Protein AF-A0A0Q4C6C2-F1 (afdb_monomer_lite)

Structure (mmCIF, N/CA/C/O backbone):
data_AF-A0A0Q4C6C2-F1
#
_entry.id   AF-A0A0Q4C6C2-F1
#
loop_
_atom_site.group_PDB
_atom_site.id
_atom_site.type_symbol
_atom_site.label_atom_id
_atom_site.label_alt_id
_atom_site.label_comp_id
_atom_site.label_asym_id
_atom_site.label_entity_id
_atom_site.label_seq_id
_atom_site.pdbx_PDB_ins_code
_atom_site.Cartn_x
_atom_site.Cartn_y
_atom_site.Cartn_z
_atom_site.occupancy
_atom_site.B_iso_or_equiv
_atom_site.auth_seq_id
_atom_site.auth_comp_id
_atom_site.auth_asym_id
_atom_site.auth_atom_id
_atom_site.pdbx_PDB_model_num
ATOM 1 N N . MET A 1 1 ? -13.797 -15.936 -2.875 1.00 52.44 1 MET A N 1
ATOM 2 C CA . MET A 1 1 ? -12.884 -14.834 -2.498 1.00 52.44 1 MET A CA 1
ATOM 3 C C . MET A 1 1 ? -11.875 -14.642 -3.615 1.00 52.44 1 MET A C 1
ATOM 5 O O . MET A 1 1 ? -11.136 -15.573 -3.906 1.00 52.44 1 MET A O 1
ATOM 9 N N . GLN A 1 2 ? -11.887 -13.495 -4.292 1.00 64.62 2 GLN A N 1
ATOM 10 C CA . GLN A 1 2 ? -10.885 -13.178 -5.311 1.00 64.62 2 GLN A CA 1
ATOM 11 C C . GLN A 1 2 ? -9.623 -12.669 -4.605 1.00 64.62 2 GLN A C 1
ATOM 13 O O . GLN A 1 2 ? -9.713 -11.813 -3.728 1.00 64.62 2 GLN A O 1
ATOM 18 N N . SER A 1 3 ? -8.459 -13.230 -4.933 1.00 80.12 3 SER A N 1
ATOM 19 C CA . SER A 1 3 ? -7.186 -12.772 -4.373 1.00 80.12 3 SER A CA 1
ATOM 20 C C . SER A 1 3 ? -6.792 -11.420 -4.976 1.00 80.12 3 SER A C 1
ATOM 22 O O . SER A 1 3 ? -7.179 -11.103 -6.102 1.00 80.12 3 SER A O 1
ATOM 24 N N . ILE A 1 4 ? -5.974 -10.642 -4.259 1.00 79.44 4 ILE A N 1
ATOM 25 C CA . ILE A 1 4 ? -5.424 -9.363 -4.754 1.00 79.44 4 ILE A CA 1
ATOM 26 C C . ILE A 1 4 ? -4.767 -9.553 -6.128 1.00 79.44 4 ILE A C 1
ATOM 28 O O . ILE A 1 4 ? -4.952 -8.740 -7.025 1.00 79.44 4 ILE A O 1
ATOM 32 N N . ARG A 1 5 ? -4.093 -10.688 -6.343 1.00 81.19 5 ARG A N 1
ATOM 33 C CA . ARG A 1 5 ? -3.488 -11.027 -7.635 1.00 81.19 5 ARG A CA 1
ATOM 34 C C . ARG A 1 5 ? -4.508 -11.063 -8.776 1.00 81.19 5 ARG A C 1
ATOM 36 O O . ARG A 1 5 ? -4.234 -10.539 -9.848 1.00 81.19 5 ARG A O 1
ATOM 43 N N . GLY A 1 6 ? -5.675 -11.661 -8.540 1.00 83.75 6 GLY A N 1
ATOM 44 C CA . GLY A 1 6 ? -6.756 -11.689 -9.524 1.00 83.75 6 GLY A CA 1
ATOM 45 C C . GLY A 1 6 ? -7.318 -10.296 -9.801 1.00 83.75 6 GLY A C 1
ATOM 46 O O . GLY A 1 6 ? -7.566 -9.960 -10.949 1.00 83.75 6 GLY A O 1
ATOM 47 N N . ARG A 1 7 ? -7.454 -9.460 -8.765 1.00 82.50 7 ARG A N 1
ATOM 48 C CA . ARG A 1 7 ? -7.993 -8.099 -8.907 1.00 82.50 7 ARG A CA 1
ATOM 49 C C . ARG A 1 7 ? -7.049 -7.151 -9.657 1.00 82.50 7 ARG A C 1
ATOM 51 O O . ARG A 1 7 ? -7.524 -6.313 -10.409 1.00 82.50 7 ARG A O 1
ATOM 58 N N . PHE A 1 8 ? -5.739 -7.275 -9.449 1.00 84.88 8 PHE A N 1
ATOM 59 C CA . PHE A 1 8 ? -4.753 -6.329 -9.986 1.00 84.88 8 PHE A CA 1
ATOM 60 C C . PHE A 1 8 ? -4.131 -6.767 -11.316 1.00 84.88 8 PHE A C 1
ATOM 62 O O . PHE A 1 8 ? -3.691 -5.921 -12.081 1.00 84.88 8 PHE A O 1
ATOM 69 N N . PHE A 1 9 ? -4.076 -8.067 -11.613 1.00 84.88 9 PHE A N 1
ATOM 70 C CA . PHE A 1 9 ? -3.333 -8.572 -12.777 1.00 84.88 9 PHE A CA 1
ATOM 71 C C . PHE A 1 9 ? -4.202 -9.346 -13.775 1.00 84.88 9 PHE A C 1
ATOM 73 O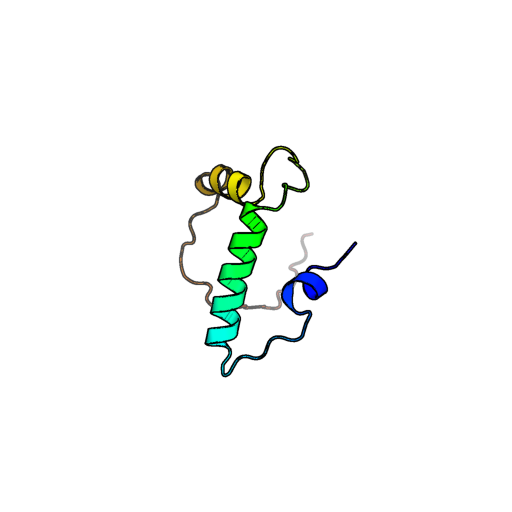 O . PHE A 1 9 ? -3.662 -10.011 -14.664 1.00 84.88 9 PHE A O 1
ATOM 80 N N . GLN A 1 10 ? -5.533 -9.301 -13.632 1.00 84.88 10 GLN A N 1
ATOM 81 C CA . GLN A 1 10 ? -6.455 -9.926 -14.580 1.00 84.88 10 GLN A CA 1
ATOM 82 C C . GLN A 1 10 ? -7.477 -8.913 -15.121 1.00 84.88 10 GLN A C 1
ATOM 84 O O . GLN A 1 10 ? -8.205 -8.311 -14.333 1.00 84.88 10 GLN A O 1
ATOM 89 N N . PRO A 1 11 ? -7.588 -8.762 -16.456 1.00 84.50 11 PRO A N 1
ATOM 90 C CA . PRO A 1 11 ? -6.762 -9.395 -17.496 1.00 84.50 11 PRO A CA 1
ATOM 91 C C . PRO A 1 11 ? -5.290 -8.946 -17.4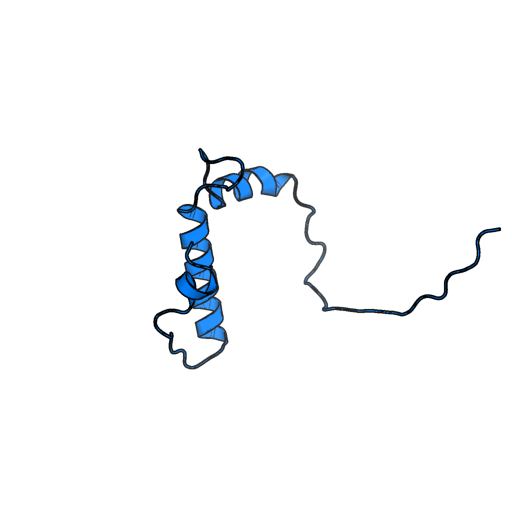37 1.00 84.50 11 PRO A C 1
ATOM 93 O O . PRO A 1 11 ? -4.959 -7.972 -16.769 1.00 84.50 11 PRO A O 1
ATOM 96 N N . GLN A 1 12 ? -4.402 -9.680 -18.117 1.00 84.12 12 GLN A N 1
ATOM 97 C CA . GLN A 1 12 ? -2.970 -9.374 -18.116 1.00 84.12 12 GLN A CA 1
ATOM 98 C C . GLN A 1 12 ? -2.725 -7.969 -18.676 1.00 84.12 12 GLN A C 1
ATOM 100 O O . GLN A 1 12 ? -3.011 -7.691 -19.842 1.00 84.12 12 GLN A O 1
ATOM 105 N N . LEU A 1 13 ? -2.176 -7.102 -17.835 1.00 86.62 13 LEU A N 1
ATOM 106 C CA . LEU A 1 13 ? -1.813 -5.744 -18.207 1.00 86.62 13 LEU A CA 1
ATOM 107 C C . LEU A 1 13 ? -0.482 -5.748 -18.960 1.00 86.62 13 LEU A C 1
ATOM 109 O O . LEU A 1 13 ? 0.412 -6.545 -18.668 1.00 86.62 13 LEU A O 1
ATOM 113 N N . ARG A 1 14 ? -0.363 -4.866 -19.952 1.00 89.44 14 ARG A N 1
ATOM 114 C CA . ARG A 1 14 ? 0.844 -4.697 -20.764 1.00 89.44 14 ARG A CA 1
ATOM 115 C C . ARG A 1 14 ? 1.394 -3.299 -20.532 1.00 89.44 14 ARG A C 1
ATOM 117 O O . ARG A 1 14 ? 0.677 -2.328 -20.741 1.00 89.44 14 ARG A O 1
ATOM 124 N N . PHE A 1 15 ? 2.659 -3.229 -20.147 1.00 92.56 15 PHE A N 1
ATOM 125 C CA . PHE A 1 15 ? 3.401 -1.991 -19.919 1.00 92.56 15 PHE A CA 1
ATOM 126 C C . PHE A 1 15 ? 4.712 -2.058 -20.702 1.00 92.56 15 PHE A C 1
ATOM 128 O O . PHE A 1 15 ? 5.224 -3.159 -20.928 1.00 92.56 15 PHE A O 1
ATOM 135 N N . ALA A 1 16 ? 5.246 -0.914 -21.132 1.00 92.19 16 ALA A N 1
ATOM 136 C CA . ALA A 1 16 ? 6.522 -0.879 -21.845 1.00 92.19 16 ALA A CA 1
ATOM 137 C C . ALA A 1 16 ? 7.722 -0.849 -20.882 1.00 92.19 16 ALA A C 1
ATOM 139 O O . ALA A 1 16 ? 8.840 -1.168 -21.284 1.00 92.19 16 ALA A O 1
ATOM 140 N N . SER A 1 17 ? 7.493 -0.524 -19.606 1.00 95.19 17 SER A N 1
ATOM 141 C CA . SER A 1 17 ? 8.524 -0.440 -18.573 1.00 95.19 17 SER A CA 1
ATOM 142 C C . SER A 1 17 ? 8.011 -0.817 -17.177 1.00 95.19 17 SER A C 1
ATOM 144 O O . SER A 1 17 ? 6.807 -0.834 -16.908 1.00 95.19 17 SER A O 1
ATOM 146 N N . LEU A 1 18 ? 8.947 -1.099 -16.261 1.00 93.50 18 LEU A N 1
ATOM 147 C CA . LEU A 1 18 ? 8.635 -1.296 -14.840 1.00 93.50 18 LEU A CA 1
ATOM 148 C C . LEU A 1 18 ? 8.150 -0.006 -14.169 1.00 93.50 18 LEU A C 1
ATOM 150 O O . LEU A 1 18 ? 7.342 -0.072 -13.250 1.00 93.50 18 LEU A O 1
ATOM 154 N N . GLU A 1 19 ? 8.616 1.154 -14.629 1.00 95.19 19 GLU A N 1
ATOM 155 C CA . GLU A 1 19 ? 8.179 2.449 -14.105 1.00 95.19 19 GLU A CA 1
ATOM 156 C C . GLU A 1 19 ? 6.683 2.671 -14.360 1.00 95.19 19 GLU A C 1
ATOM 158 O O . GLU A 1 19 ? 5.938 2.969 -13.428 1.00 95.19 19 GLU A O 1
ATOM 163 N N . GLU A 1 20 ? 6.218 2.422 -15.588 1.00 94.19 20 GLU A N 1
ATOM 164 C CA . GLU A 1 20 ? 4.794 2.512 -15.932 1.00 94.19 20 GLU A CA 1
ATOM 165 C C . GLU A 1 20 ? 3.939 1.520 -15.138 1.00 94.19 20 GLU A C 1
ATOM 167 O O . GLU A 1 20 ? 2.860 1.874 -14.660 1.00 94.19 20 GLU A O 1
ATOM 172 N N . LEU A 1 21 ? 4.428 0.286 -14.964 1.00 93.50 21 LEU A N 1
ATOM 173 C CA . LEU A 1 21 ? 3.763 -0.711 -14.127 1.00 93.50 21 LEU A CA 1
ATOM 174 C C . LEU A 1 21 ? 3.641 -0.223 -12.677 1.00 93.50 21 LEU A C 1
ATOM 176 O O . LEU A 1 21 ? 2.567 -0.329 -12.088 1.00 93.50 21 LEU A O 1
ATOM 180 N N . ASN A 1 22 ? 4.720 0.310 -12.102 1.00 94.19 22 ASN A N 1
ATOM 181 C CA . ASN A 1 22 ? 4.737 0.785 -10.721 1.00 94.19 22 ASN A CA 1
ATOM 182 C C . ASN A 1 22 ? 3.804 1.984 -10.523 1.00 94.19 22 ASN A C 1
ATOM 184 O O . ASN A 1 22 ? 3.033 1.992 -9.565 1.00 94.19 22 ASN A O 1
ATOM 188 N N . GLY A 1 23 ? 3.807 2.948 -11.448 1.00 95.62 23 GLY A N 1
ATOM 189 C CA . GLY A 1 23 ? 2.888 4.087 -11.407 1.00 95.62 23 GLY A CA 1
ATOM 190 C C . GLY A 1 23 ? 1.422 3.655 -11.502 1.00 95.62 23 GLY A C 1
ATOM 191 O O . GLY A 1 23 ? 0.572 4.148 -10.757 1.00 95.62 23 GLY A O 1
ATOM 192 N N . TRP A 1 24 ? 1.118 2.675 -12.361 1.00 94.56 24 TRP A N 1
ATOM 193 C CA . TRP A 1 24 ? -0.222 2.094 -12.441 1.00 94.56 24 TRP A CA 1
ATOM 194 C C . TRP A 1 24 ? -0.618 1.367 -11.145 1.00 94.56 24 TRP A C 1
ATOM 196 O O . TRP A 1 24 ? -1.717 1.583 -10.631 1.00 94.56 24 TRP A O 1
ATOM 206 N N . LEU A 1 25 ? 0.279 0.544 -10.590 1.00 93.50 25 LEU A N 1
ATOM 207 C CA . LEU A 1 25 ? 0.043 -0.193 -9.346 1.00 93.50 25 LEU A CA 1
ATOM 208 C C . LEU A 1 25 ? -0.211 0.745 -8.168 1.00 93.50 25 LEU A C 1
ATOM 210 O O . LEU A 1 25 ? -1.123 0.494 -7.383 1.00 93.50 25 LEU A O 1
ATOM 214 N N . GLU A 1 26 ? 0.560 1.826 -8.046 1.00 94.31 26 GLU A N 1
ATOM 215 C CA . GLU A 1 26 ? 0.370 2.809 -6.982 1.00 94.31 26 GLU A CA 1
ATOM 216 C C . GLU A 1 26 ? -1.031 3.431 -7.053 1.00 94.31 26 GLU A C 1
ATOM 218 O O . GLU A 1 26 ? -1.762 3.459 -6.055 1.00 94.31 26 GLU A O 1
ATOM 223 N N . ALA A 1 27 ? -1.433 3.882 -8.243 1.00 94.31 27 ALA A N 1
ATOM 224 C CA . ALA A 1 27 ? -2.739 4.490 -8.457 1.00 94.31 27 ALA A CA 1
ATOM 225 C C . ALA A 1 27 ? -3.884 3.511 -8.150 1.00 94.31 27 ALA A C 1
ATOM 227 O O . ALA A 1 27 ? -4.859 3.880 -7.486 1.00 94.31 27 ALA A O 1
ATOM 228 N N . GLU A 1 28 ? -3.763 2.256 -8.588 1.00 93.31 28 GLU A N 1
ATOM 229 C CA . GLU A 1 28 ? -4.791 1.244 -8.349 1.00 93.31 28 GLU A CA 1
ATOM 230 C C . GLU A 1 28 ? -4.861 0.836 -6.870 1.00 93.31 28 GLU A C 1
ATOM 232 O O . GLU A 1 28 ? -5.957 0.697 -6.322 1.00 93.31 28 GLU A O 1
ATOM 237 N N . CYS A 1 29 ? -3.720 0.726 -6.178 1.00 92.75 29 CYS A N 1
ATOM 238 C CA . CYS A 1 29 ? -3.667 0.500 -4.732 1.00 92.75 29 CYS A CA 1
ATOM 239 C C . CYS A 1 29 ? -4.382 1.616 -3.961 1.00 92.75 29 CYS A C 1
ATOM 241 O O . CYS A 1 29 ? -5.188 1.322 -3.075 1.00 92.75 29 CYS A O 1
ATOM 243 N N . ARG A 1 30 ? -4.153 2.882 -4.329 1.00 93.69 30 ARG A N 1
ATOM 244 C CA . ARG A 1 30 ? -4.806 4.037 -3.699 1.00 93.69 30 ARG A CA 1
ATOM 245 C C . ARG A 1 30 ? -6.321 4.019 -3.916 1.00 93.69 30 ARG A C 1
ATOM 247 O O . ARG A 1 30 ? -7.073 4.059 -2.946 1.00 93.69 30 ARG A O 1
ATOM 254 N N . ARG A 1 31 ? -6.776 3.826 -5.163 1.00 93.81 31 ARG A N 1
ATOM 255 C CA . ARG A 1 31 ? -8.210 3.664 -5.495 1.00 93.81 31 ARG A CA 1
ATOM 256 C C . ARG A 1 31 ? -8.862 2.524 -4.725 1.00 93.81 31 ARG A C 1
ATOM 258 O O . ARG A 1 31 ? -10.018 2.617 -4.316 1.00 93.81 31 ARG A O 1
ATOM 265 N N . CYS A 1 32 ? -8.141 1.422 -4.570 1.00 92.25 32 CYS A N 1
ATOM 266 C CA . CYS A 1 32 ? -8.609 0.280 -3.810 1.00 92.25 32 CYS A CA 1
ATOM 267 C C . CYS A 1 32 ? -8.759 0.607 -2.322 1.00 92.25 32 CYS A C 1
ATOM 269 O O . CYS A 1 32 ? -9.787 0.270 -1.739 1.00 92.25 32 CYS A O 1
ATOM 271 N N . ALA A 1 33 ? -7.771 1.273 -1.723 1.00 93.00 33 ALA A N 1
ATOM 272 C CA . ALA A 1 33 ? -7.794 1.651 -0.313 1.00 93.00 33 ALA A CA 1
ATOM 273 C C . ALA A 1 33 ? -8.951 2.609 0.019 1.00 93.00 33 ALA A C 1
ATOM 275 O O . ALA A 1 33 ? -9.568 2.479 1.073 1.00 93.00 33 ALA A O 1
ATOM 276 N N . GLU A 1 34 ? -9.290 3.518 -0.897 1.00 94.94 34 GLU A N 1
ATOM 277 C CA . GLU A 1 34 ? -10.418 4.452 -0.754 1.00 94.94 34 GLU A CA 1
ATOM 278 C C . GLU A 1 34 ? -11.792 3.769 -0.777 1.00 94.94 34 GLU A C 1
ATOM 280 O O . GLU A 1 34 ? -12.760 4.315 -0.260 1.00 94.94 34 GLU A O 1
ATOM 285 N N . ARG A 1 35 ? -11.912 2.593 -1.403 1.00 92.88 35 ARG A N 1
ATOM 286 C CA . ARG A 1 35 ? -13.201 1.898 -1.595 1.00 92.88 35 ARG A CA 1
ATOM 287 C C . ARG A 1 35 ? -13.386 0.700 -0.681 1.00 92.88 35 ARG A C 1
ATOM 289 O O . ARG A 1 35 ? -14.512 0.274 -0.440 1.00 92.88 35 ARG A O 1
ATOM 296 N N . GLN A 1 36 ? -12.288 0.093 -0.253 1.00 91.75 36 GLN A N 1
ATOM 297 C CA . GLN A 1 36 ? -12.311 -1.136 0.517 1.00 91.75 36 GLN A CA 1
ATOM 298 C C . GLN A 1 36 ? -12.543 -0.825 1.994 1.00 91.75 36 GLN A C 1
ATOM 300 O O . GLN A 1 36 ? -11.767 -0.086 2.598 1.00 91.75 36 GLN A O 1
ATOM 305 N N . ALA A 1 37 ? -13.589 -1.424 2.566 1.00 94.56 37 ALA A N 1
ATOM 306 C CA . ALA A 1 37 ? -13.830 -1.397 4.003 1.00 94.56 37 ALA A CA 1
ATOM 307 C C . ALA A 1 37 ? -12.652 -2.031 4.759 1.00 94.56 37 ALA A C 1
ATOM 309 O O . ALA A 1 37 ? -12.069 -3.022 4.301 1.00 94.56 37 ALA A O 1
ATOM 310 N N . HIS A 1 38 ? -12.304 -1.457 5.906 1.00 92.94 38 HIS A N 1
ATOM 311 C CA . HIS A 1 38 ? -11.267 -1.979 6.775 1.00 92.94 38 HIS A CA 1
ATOM 312 C C . HIS A 1 38 ? -11.706 -3.350 7.318 1.00 92.94 38 HIS A C 1
ATOM 314 O O . HIS A 1 38 ? -12.860 -3.498 7.727 1.00 92.94 38 HIS A O 1
ATOM 320 N N . PRO A 1 39 ? -10.826 -4.369 7.321 1.00 90.88 39 PRO A N 1
ATOM 321 C CA . PRO A 1 39 ? -11.196 -5.726 7.725 1.00 90.88 39 PRO A CA 1
ATOM 322 C C . PRO A 1 39 ? -11.702 -5.819 9.171 1.00 90.88 39 PRO A C 1
ATOM 324 O O . PRO A 1 39 ? -12.565 -6.645 9.453 1.00 90.88 39 PRO A O 1
ATOM 327 N N . GLU A 1 40 ? -11.187 -4.974 10.066 1.00 92.50 40 GLU A N 1
ATOM 328 C CA . GLU A 1 40 ? -11.562 -4.951 11.487 1.00 92.50 40 GLU A CA 1
ATOM 329 C C . GLU A 1 40 ? -12.553 -3.821 11.832 1.00 92.50 40 GLU A C 1
ATOM 331 O O . GLU A 1 40 ? -13.346 -3.960 12.760 1.00 92.50 40 GLU A O 1
ATOM 336 N N . GLN A 1 41 ? -12.572 -2.728 11.057 1.00 90.31 41 GLN A N 1
ATOM 337 C CA . GLN A 1 41 ? -13.444 -1.561 11.261 1.00 90.31 41 GLN A CA 1
ATOM 338 C C . GLN A 1 41 ? -14.280 -1.322 9.998 1.00 90.31 41 GLN A C 1
ATOM 340 O O . GLN A 1 41 ? -14.030 -0.389 9.239 1.00 90.31 41 GLN A O 1
ATOM 345 N N . GLY A 1 42 ? -15.281 -2.173 9.763 1.00 90.31 42 GLY A N 1
ATOM 346 C CA . GLY A 1 42 ? -16.052 -2.196 8.511 1.00 90.31 42 GLY A CA 1
ATOM 347 C C . GLY A 1 42 ? -16.781 -0.895 8.135 1.00 90.31 42 GLY A C 1
ATOM 348 O O . GLY A 1 42 ? -17.123 -0.719 6.968 1.00 90.31 42 GLY A O 1
ATOM 349 N N . ASP A 1 43 ? -16.980 0.020 9.088 1.00 93.38 43 ASP A N 1
ATOM 350 C CA . ASP A 1 43 ? -17.587 1.343 8.863 1.00 93.38 43 ASP A CA 1
ATOM 351 C C . ASP A 1 43 ? -16.615 2.367 8.253 1.00 93.38 43 ASP A C 1
ATOM 353 O O . ASP A 1 43 ? -17.020 3.452 7.837 1.00 93.38 43 ASP A O 1
ATOM 357 N N . GLN A 1 44 ? -15.324 2.038 8.213 1.00 94.25 44 GLN A N 1
ATOM 358 C CA . GLN A 1 44 ? -14.269 2.888 7.681 1.00 94.25 44 GLN A CA 1
ATOM 359 C C . GLN A 1 44 ? -13.566 2.191 6.526 1.00 94.25 44 GLN A C 1
ATOM 361 O O . GLN A 1 44 ? -13.491 0.969 6.444 1.00 94.25 44 GLN A O 1
ATOM 366 N N . THR A 1 45 ? -13.027 2.980 5.614 1.00 96.75 45 THR A N 1
ATOM 367 C CA . THR A 1 45 ? -12.186 2.492 4.524 1.00 96.75 45 THR A CA 1
ATOM 368 C C . THR A 1 45 ? -10.747 2.324 4.999 1.00 96.75 45 THR A C 1
ATOM 370 O O . THR A 1 45 ? -10.322 2.952 5.972 1.00 96.75 45 THR A O 1
ATOM 373 N N . ILE A 1 46 ? -9.967 1.508 4.287 1.00 95.00 46 ILE A N 1
ATOM 374 C CA . ILE A 1 46 ? -8.523 1.381 4.538 1.00 95.00 46 ILE A CA 1
ATOM 375 C C . ILE A 1 46 ? -7.849 2.761 4.476 1.00 95.00 46 ILE A C 1
ATOM 377 O O . ILE A 1 46 ? -7.016 3.072 5.322 1.00 95.00 46 ILE A O 1
ATOM 381 N N . ALA A 1 47 ? -8.241 3.608 3.518 1.00 95.25 47 ALA A N 1
ATOM 382 C CA . ALA A 1 47 ? -7.717 4.967 3.409 1.00 95.25 47 ALA A CA 1
ATOM 383 C C . ALA A 1 47 ? -8.018 5.810 4.660 1.00 95.25 47 ALA A C 1
ATOM 385 O O . ALA A 1 47 ? -7.117 6.451 5.185 1.00 95.25 47 ALA A O 1
ATOM 386 N N . GLN A 1 48 ? -9.250 5.780 5.175 1.00 95.88 48 GLN A N 1
ATOM 387 C CA . GLN A 1 48 ? -9.616 6.529 6.385 1.00 95.88 48 GLN A CA 1
ATOM 388 C C . GLN A 1 48 ? -8.838 6.061 7.618 1.00 95.88 48 GLN A C 1
ATOM 390 O O . GLN A 1 48 ? -8.346 6.894 8.376 1.00 95.88 48 GLN A O 1
ATOM 395 N N . MET A 1 49 ? -8.684 4.747 7.791 1.00 96.06 49 MET A N 1
ATOM 396 C CA . MET A 1 49 ? -7.897 4.199 8.897 1.00 96.06 49 MET A CA 1
ATOM 397 C C . MET A 1 49 ? -6.427 4.618 8.812 1.00 96.06 49 MET A C 1
ATOM 399 O O . MET A 1 49 ? -5.862 5.041 9.817 1.00 96.06 49 MET A O 1
ATOM 403 N N . LEU A 1 50 ? -5.835 4.625 7.613 1.00 93.50 50 LEU A N 1
ATOM 404 C CA . LEU A 1 50 ? -4.470 5.112 7.416 1.00 93.50 50 LEU A CA 1
ATOM 405 C C . LEU A 1 50 ? -4.309 6.586 7.821 1.00 93.50 50 LEU A C 1
ATOM 407 O O . LEU A 1 50 ? -3.306 6.942 8.436 1.00 93.50 50 LEU A O 1
ATOM 411 N N . GLU A 1 51 ? -5.276 7.453 7.504 1.00 94.56 51 GLU A N 1
ATOM 412 C CA . GLU A 1 51 ? -5.228 8.860 7.929 1.00 94.56 51 GLU A CA 1
ATOM 413 C C . GLU A 1 51 ? -5.231 8.999 9.460 1.00 94.56 51 GLU A C 1
ATOM 415 O O . GLU A 1 51 ? -4.516 9.844 10.002 1.00 94.56 51 GLU A O 1
ATOM 420 N N . ILE A 1 52 ? -6.016 8.164 10.147 1.00 94.88 52 ILE A N 1
ATOM 421 C CA . ILE A 1 52 ? -6.133 8.144 11.612 1.00 94.88 52 ILE A CA 1
ATOM 422 C C . ILE A 1 52 ? -4.853 7.616 12.263 1.00 94.88 52 ILE A C 1
ATOM 424 O O . ILE A 1 52 ? -4.421 8.141 13.289 1.00 94.88 52 ILE A O 1
ATOM 428 N N . GLU A 1 53 ? -4.238 6.595 11.671 1.00 93.69 53 GLU A N 1
ATOM 429 C CA . GLU A 1 53 ? -3.023 5.963 12.187 1.00 93.69 53 GLU A CA 1
ATOM 430 C C . GLU A 1 53 ? -1.765 6.775 11.891 1.00 93.69 53 GLU A C 1
ATOM 432 O O . GLU A 1 53 ? -0.813 6.727 12.667 1.00 93.69 53 GLU A O 1
ATOM 437 N N . ARG A 1 54 ? -1.754 7.567 10.811 1.00 92.75 54 ARG A N 1
ATOM 438 C CA . ARG A 1 54 ? -0.589 8.352 10.383 1.00 92.75 54 ARG A CA 1
ATOM 439 C C . ARG A 1 54 ? 0.113 9.146 11.499 1.00 92.75 54 ARG A C 1
ATOM 441 O O . ARG A 1 54 ? 1.339 9.089 11.527 1.00 92.75 54 ARG A O 1
ATOM 448 N N . PRO A 1 55 ? -0.568 9.863 12.416 1.00 92.44 55 PRO A N 1
ATOM 449 C CA . PRO A 1 55 ? 0.107 10.551 13.522 1.00 92.44 55 PRO A CA 1
ATOM 450 C C . PRO A 1 55 ? 0.747 9.618 14.562 1.00 92.44 55 PRO A C 1
ATOM 452 O O . PRO A 1 55 ? 1.624 10.059 15.300 1.00 92.44 55 PRO A O 1
ATOM 455 N N . ALA A 1 56 ? 0.314 8.359 14.649 1.00 93.62 56 ALA A N 1
ATOM 456 C CA . ALA A 1 56 ? 0.881 7.356 15.549 1.00 93.62 56 ALA A CA 1
ATOM 457 C C . ALA A 1 56 ? 2.045 6.571 14.917 1.00 93.62 56 ALA A C 1
ATOM 459 O O . ALA A 1 56 ? 2.769 5.871 15.628 1.00 93.62 56 ALA A O 1
ATOM 460 N N . LEU A 1 57 ? 2.238 6.672 13.597 1.00 90.44 57 LEU A N 1
ATOM 461 C CA . LEU A 1 57 ? 3.347 6.022 12.905 1.00 90.44 57 LEU A CA 1
ATOM 462 C C . LEU A 1 57 ? 4.680 6.681 13.272 1.00 90.44 57 LEU A C 1
ATOM 464 O O . LEU A 1 57 ? 4.790 7.901 13.393 1.00 90.44 57 LEU A O 1
ATOM 468 N N . GLN A 1 58 ? 5.722 5.861 13.406 1.00 89.31 58 GLN A N 1
ATOM 469 C CA . GLN A 1 58 ? 7.079 6.372 13.571 1.00 89.31 58 GLN A CA 1
ATOM 470 C C . GLN A 1 58 ? 7.506 7.123 12.307 1.00 89.31 58 GLN A C 1
ATOM 472 O O . GLN A 1 58 ? 7.354 6.619 11.192 1.00 89.31 58 GLN A O 1
ATOM 477 N N . SER A 1 59 ? 8.082 8.313 12.481 1.00 84.62 59 SER A N 1
ATOM 478 C CA . SER A 1 59 ? 8.693 9.053 11.379 1.00 84.62 59 SER A CA 1
ATOM 479 C C . SER A 1 59 ? 9.797 8.215 10.741 1.00 84.62 59 SER A C 1
ATOM 481 O O . SER A 1 59 ? 10.716 7.769 11.431 1.00 84.62 59 SER A O 1
ATOM 483 N N . MET A 1 60 ? 9.743 8.034 9.420 1.00 82.50 60 MET A N 1
ATOM 484 C CA . MET A 1 60 ? 10.847 7.401 8.704 1.00 82.50 60 MET A CA 1
ATOM 485 C C . MET A 1 60 ? 12.086 8.298 8.788 1.00 82.50 60 MET A C 1
ATOM 487 O O . MET A 1 60 ? 12.079 9.425 8.297 1.00 82.50 60 MET A O 1
ATOM 491 N N . LEU A 1 61 ? 13.144 7.789 9.425 1.00 85.50 61 LEU A N 1
ATOM 492 C CA . LEU A 1 61 ? 14.395 8.521 9.664 1.00 85.50 61 LEU A CA 1
ATOM 493 C C . LEU A 1 61 ? 15.265 8.660 8.402 1.00 85.50 61 LEU A C 1
ATOM 495 O O . LEU A 1 61 ? 16.181 9.477 8.374 1.00 85.50 61 LEU A O 1
ATOM 499 N N . GLY A 1 62 ? 14.973 7.885 7.358 1.00 83.94 62 GLY A N 1
ATOM 500 C CA . GLY A 1 62 ? 15.652 7.926 6.070 1.00 83.94 62 GLY A CA 1
ATOM 501 C C . GLY A 1 62 ? 15.019 6.953 5.072 1.00 83.94 62 GLY A C 1
ATOM 502 O O . GLY A 1 62 ? 14.114 6.198 5.445 1.00 83.94 62 GLY A O 1
ATOM 503 N N . PRO A 1 63 ? 15.460 6.973 3.803 1.00 86.00 63 PRO A N 1
ATOM 504 C CA . PRO A 1 63 ? 15.078 5.966 2.821 1.00 86.00 63 PRO A CA 1
ATOM 505 C C . PRO A 1 63 ? 15.432 4.557 3.305 1.00 86.00 63 PRO A C 1
ATOM 507 O O . PRO A 1 63 ? 16.385 4.367 4.059 1.00 86.00 63 PRO A O 1
ATOM 510 N N . PHE A 1 64 ? 14.680 3.563 2.842 1.00 81.38 64 PHE A N 1
ATOM 511 C CA . PHE A 1 64 ? 15.039 2.168 3.066 1.00 81.38 64 PHE A CA 1
ATOM 512 C C . PHE A 1 64 ? 16.344 1.849 2.321 1.00 81.38 64 PHE A C 1
ATOM 514 O O . PHE A 1 64 ? 16.369 1.872 1.093 1.00 81.38 64 PHE A O 1
ATOM 521 N N . ASP A 1 65 ? 17.409 1.554 3.067 1.00 82.69 65 ASP A N 1
ATOM 522 C CA . ASP A 1 65 ? 18.768 1.344 2.536 1.00 82.69 65 ASP A CA 1
ATOM 523 C C . ASP A 1 65 ? 19.047 -0.120 2.133 1.00 82.69 65 ASP A C 1
ATOM 525 O O . ASP A 1 65 ? 20.180 -0.540 1.920 1.00 82.69 65 ASP A O 1
ATOM 529 N N . GLY A 1 66 ? 17.990 -0.928 2.025 1.00 86.12 66 GLY A N 1
ATOM 530 C CA . GLY A 1 66 ? 18.080 -2.340 1.674 1.00 86.12 66 GLY A CA 1
ATOM 531 C C . GLY A 1 66 ? 18.032 -3.278 2.879 1.00 86.12 66 GLY A C 1
ATOM 532 O O . GLY A 1 66 ? 17.724 -2.897 4.007 1.00 86.12 66 GLY A O 1
ATOM 533 N N . PHE A 1 67 ? 18.272 -4.555 2.602 1.00 85.69 67 PHE A N 1
ATOM 534 C CA . PHE A 1 67 ? 18.209 -5.631 3.584 1.00 85.69 67 PHE A CA 1
ATOM 535 C C . PHE A 1 67 ? 19.626 -6.089 3.935 1.00 85.69 67 PHE A C 1
ATOM 537 O O . PHE A 1 67 ? 20.386 -6.467 3.045 1.00 85.69 67 PHE A O 1
ATOM 544 N N . ASN A 1 68 ? 19.963 -6.073 5.226 1.00 85.00 68 ASN A N 1
ATOM 545 C CA . ASN A 1 68 ? 21.209 -6.626 5.745 1.00 85.00 68 ASN A CA 1
ATOM 546 C C . ASN A 1 68 ? 20.896 -7.720 6.768 1.00 85.00 68 ASN A C 1
ATOM 548 O 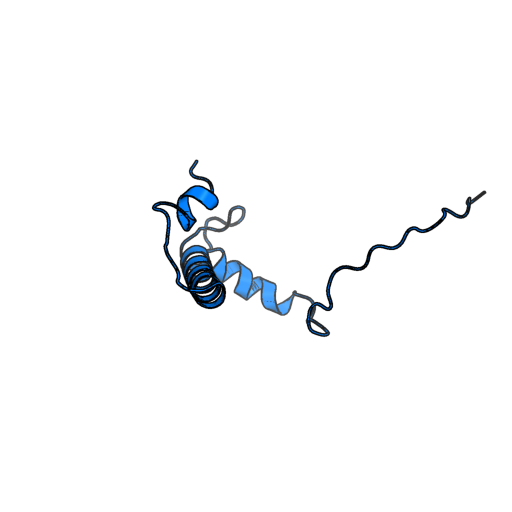O . ASN A 1 68 ? 20.324 -7.445 7.822 1.00 85.00 68 ASN A O 1
ATOM 552 N N . GLU A 1 69 ? 21.309 -8.944 6.464 1.00 86.75 69 GLU A N 1
ATOM 553 C CA . GLU A 1 69 ? 21.273 -10.077 7.385 1.00 8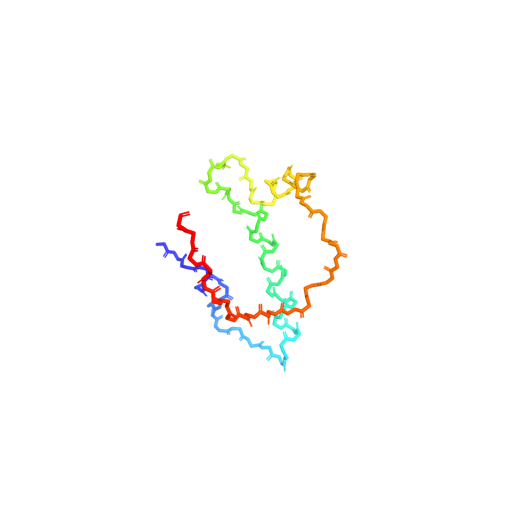6.75 69 GLU A CA 1
ATOM 554 C C . GLU A 1 69 ? 22.695 -10.377 7.860 1.00 86.75 69 GLU A C 1
ATOM 556 O O . GLU A 1 69 ? 23.663 -10.256 7.108 1.00 86.75 69 GLU A O 1
ATOM 561 N N . SER A 1 70 ? 22.854 -10.713 9.136 1.00 85.06 70 SER A N 1
ATOM 562 C CA . SER A 1 70 ? 24.155 -11.055 9.708 1.00 85.06 70 SER A CA 1
ATOM 563 C C . SER A 1 70 ? 23.978 -12.163 10.736 1.00 85.06 70 SER A C 1
ATOM 565 O O . SER A 1 70 ? 23.105 -12.084 11.601 1.00 85.06 70 SER A O 1
ATOM 567 N N . GLU A 1 71 ? 24.793 -13.210 10.635 1.00 84.56 71 GLU A N 1
ATOM 568 C CA . GLU A 1 71 ? 24.773 -14.316 11.588 1.00 84.56 71 GLU A CA 1
ATOM 569 C C . GLU A 1 71 ? 25.416 -13.881 12.911 1.00 84.56 71 GLU A C 1
ATOM 571 O O . GLU A 1 71 ? 26.543 -13.382 12.942 1.00 84.56 71 GLU A O 1
ATOM 576 N N . HIS A 1 72 ? 24.710 -14.096 14.022 1.00 80.12 72 HIS A N 1
ATOM 577 C CA . HIS A 1 72 ? 25.219 -13.829 15.364 1.00 80.12 72 HIS A CA 1
ATOM 578 C C . HIS A 1 72 ? 25.306 -15.129 16.168 1.00 80.12 72 HIS A C 1
ATOM 580 O O . HIS A 1 72 ? 24.331 -15.870 16.286 1.00 80.12 72 HIS A O 1
ATOM 586 N N . GLY A 1 73 ? 26.481 -15.397 16.747 1.00 81.31 73 GLY A N 1
ATOM 587 C CA . GLY A 1 73 ? 26.668 -16.498 17.690 1.00 81.31 73 GLY A CA 1
ATOM 588 C C . GLY A 1 73 ? 25.956 -16.213 19.012 1.00 81.31 73 GLY A C 1
ATOM 589 O O . GLY A 1 73 ? 26.059 -15.114 19.556 1.00 81.31 73 GLY A O 1
ATOM 590 N N . VAL A 1 74 ? 25.234 -17.199 19.542 1.00 79.75 74 VAL A N 1
ATOM 591 C CA . VAL A 1 74 ? 24.576 -17.086 20.849 1.00 79.75 74 VAL A CA 1
ATOM 592 C C . VAL A 1 74 ? 25.636 -17.211 21.947 1.00 79.75 74 VAL A C 1
ATOM 594 O O . VAL A 1 74 ? 26.255 -18.264 22.095 1.00 79.75 74 VAL A O 1
ATOM 597 N N . SER A 1 75 ? 25.841 -16.157 22.739 1.00 74.38 75 SER A N 1
ATOM 598 C CA . SER A 1 75 ? 26.600 -16.259 23.990 1.00 74.38 75 SER A CA 1
ATOM 599 C C . SER A 1 75 ? 25.730 -16.960 25.028 1.00 74.38 75 SER A C 1
ATOM 601 O O . SER A 1 75 ? 24.662 -16.459 25.374 1.00 74.38 75 SER A O 1
ATOM 603 N N . GLY A 1 76 ? 26.165 -18.128 25.504 1.00 67.88 76 GLY A N 1
ATOM 604 C CA . GLY A 1 76 ? 25.443 -18.874 26.531 1.00 67.88 76 GLY A CA 1
ATOM 605 C C . GLY A 1 76 ? 25.274 -18.034 27.796 1.00 6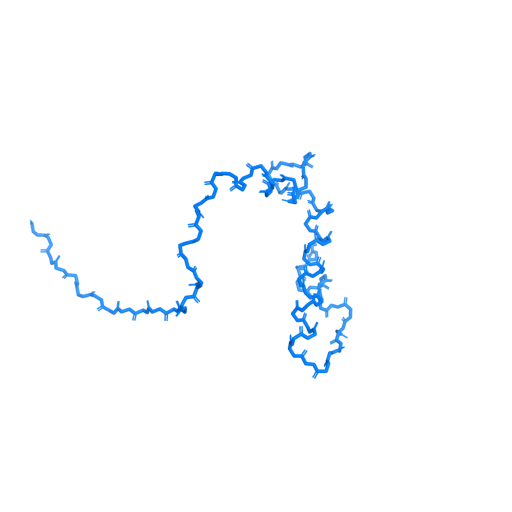7.88 76 GLY A C 1
ATOM 606 O O . GLY A 1 76 ? 26.259 -17.644 28.417 1.00 67.88 76 GLY A O 1
ATOM 607 N N . THR A 1 77 ? 24.034 -17.749 28.179 1.00 75.12 77 THR A N 1
ATOM 608 C CA . THR A 1 77 ? 23.716 -17.261 29.523 1.00 75.12 77 THR A CA 1
ATOM 609 C C . THR A 1 77 ? 23.609 -18.468 30.451 1.00 75.12 77 THR A C 1
ATOM 611 O O . THR A 1 77 ? 22.675 -19.258 30.302 1.00 75.12 77 THR A O 1
ATOM 614 N N . CYS A 1 78 ? 24.586 -18.624 31.351 1.00 52.06 78 CYS A N 1
ATOM 615 C CA . CYS A 1 78 ? 24.525 -19.515 32.515 1.00 52.06 78 CYS A CA 1
ATOM 616 C C . CYS A 1 78 ? 23.884 -18.797 33.704 1.00 52.06 78 CYS A C 1
ATOM 618 O O . CYS A 1 78 ? 24.154 -17.583 33.858 1.00 52.06 78 CYS A O 1
#

Sequence (78 aa):
MQSIRGRFFQPQLRFASLEELNGWLEAECRRCAERQAHPEQGDQTIAQMLEIERPALQSMLGPFDGFNESEHGVSGTC

Foldseek 3Di:
DDDPCCVLQPPHDDDPDPVVVVVSVVV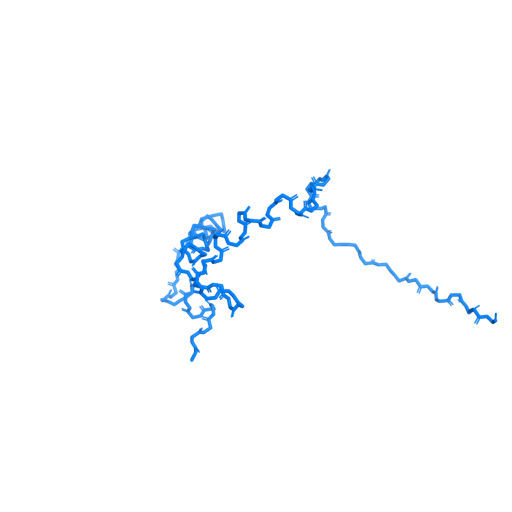VVVVQQCPDADPVHRVDGNVRVCVVCVVVDDPDPDPDPDDDDDDDDDDDDD

Secondary structure (DSSP, 8-state):
---HHHHHHSSPP--SSHHHHHHHHHHHHHHHHHHSBPSS-TTSBHHHHHHHHGGGSPPP-S----------PPPP--

Radius of gyration: 19.24 Å; chains: 1; bounding box: 44×30×54 Å

pLDDT: mean 87.8, std 8.74, range [52.06, 96.75]